Protein AF-A0A5E4MA72-F1 (afdb_monomer)

Secondary structure (DSSP, 8-state):
---------------------SSHHHHHHHHTTT---HHHHHHH-HHHHHHHHHHHTT-EEEETT-SSPB--GGGSPP--TT----EEEEEE-TT----TTSGGGGTT-TT--EEEEES-TT-BHHHHHHGGGGTTT--EEEEES-TB--HHHHHGGGGG-

Solvent-accessible surface area (backbone atoms only — not comparable to full-atom values): 9452 Å² total; per-residue (Å²): 143,80,88,82,90,80,74,87,88,79,84,88,89,80,90,85,88,83,88,86,80,81,75,55,60,63,55,48,61,55,52,67,70,70,53,85,42,63,65,53,33,69,73,61,32,33,34,50,47,28,50,52,53,38,25,76,26,48,17,30,34,22,44,63,95,51,93,61,74,48,64,49,65,90,73,56,80,76,85,52,96,89,69,81,75,44,44,23,32,39,41,28,36,62,80,15,62,59,46,60,84,58,51,68,41,52,50,80,42,82,48,33,29,36,40,36,38,39,38,16,62,52,40,28,32,70,34,45,52,56,49,55,76,40,33,92,43,40,78,42,81,44,80,40,73,32,78,52,49,49,72,72,19,58,60,48,47,66,67,42,112

Organism: NCBI:txid506608

InterPro domains:
  IPR032675 Leucine-rich repeat domain superfamily [G3DSA:3.80.10.10] (25-161)

Sequence (161 aa):
MTYSIGKCFYYELHNTWTSICIGFIIVIKLFVKLSLDDDRIKEVGPNMACAEWLMKNGAQIRWKGCEEFVNHYNCLPIKSRGQQFQIEEVYAGRESSISSIGFPFFTGCKNISEVAFVGCHTINDEALSKLKILKDNLTTLKINGCMNVTDKGILTLEHLQ

Mean predicted aligned error: 10.9 Å

pLDDT: mean 76.31, std 24.67, range [21.27, 98.19]

Nearest PDB structures (foldseek):
  3e4g-assembly1_A  TM=9.146E-01  e=5.020E-10  Bos taurus
  3e2j-assembly4_D  TM=9.339E-01  e=1.874E-09  Bos taurus
  8if6-assembly1_A  TM=8.276E-01  e=2.436E-01  Oryza sativa Japonica Group
  6o60-assembly1_C  TM=5.781E-01  e=1.550E-02  Homo sapiens

Radius of gyration: 17.23 Å; Cα contacts (8 Å, |Δi|>4): 240; chains: 1; bounding box: 55×50×33 Å

Foldseek 3Di:
DDDDPDDPDDDDDDDDDDDDDDPCPVVCVVVVVPPVPPVVCVVQNLQLLLCLLFLVQQKWFDWPPHPDIDGHNSSDDDDDPPDDTATQEIEAELSGQDALVSLCSCQRRQRHQYYAYYLHQRDALSSLLSCLSRLNRHNYYHYYNRPRYDVNSVVSCVSSD

Structure (mmCIF, N/CA/C/O backbone):
data_AF-A0A5E4MA72-F1
#
_entry.id   AF-A0A5E4MA72-F1
#
loop_
_atom_site.group_PDB
_atom_site.id
_atom_site.type_symbol
_atom_site.label_atom_id
_atom_site.label_alt_id
_atom_site.label_comp_id
_atom_site.label_asym_id
_atom_site.label_entity_id
_atom_site.label_seq_id
_atom_site.pdbx_PDB_ins_code
_atom_site.Cartn_x
_atom_site.Cartn_y
_atom_site.Cartn_z
_atom_site.occupancy
_atom_site.B_iso_or_equiv
_atom_site.auth_seq_id
_atom_site.auth_comp_id
_atom_site.auth_asym_id
_atom_site.auth_atom_id
_atom_site.pdbx_PDB_model_num
ATOM 1 N N . MET A 1 1 ? -38.300 1.869 4.140 1.00 26.36 1 MET A N 1
ATOM 2 C CA . MET A 1 1 ? -37.793 1.774 2.754 1.00 26.36 1 MET A CA 1
ATOM 3 C C . MET A 1 1 ? -37.546 3.202 2.301 1.00 26.36 1 MET A C 1
ATOM 5 O O . MET A 1 1 ? -38.509 3.945 2.288 1.00 26.36 1 MET A O 1
ATOM 9 N N . THR A 1 2 ? -36.354 3.736 2.077 1.00 23.31 2 THR A N 1
ATOM 10 C CA . THR A 1 2 ? -34.961 3.266 1.978 1.00 23.31 2 THR A CA 1
ATOM 11 C C . THR A 1 2 ? -34.109 4.479 2.387 1.00 23.31 2 THR A C 1
ATOM 13 O O . THR A 1 2 ? -34.394 5.587 1.938 1.00 23.31 2 THR A O 1
ATOM 16 N N . TYR A 1 3 ? -33.111 4.306 3.258 1.00 21.27 3 TYR A N 1
ATOM 17 C CA . TYR A 1 3 ? -32.176 5.377 3.627 1.00 21.27 3 TYR A CA 1
ATOM 18 C C . TYR A 1 3 ? -31.025 5.389 2.621 1.00 21.27 3 TYR A C 1
ATOM 20 O O . TYR A 1 3 ? -30.298 4.406 2.520 1.00 21.27 3 TYR A O 1
ATOM 28 N N . SER A 1 4 ? -30.860 6.487 1.881 1.00 24.50 4 SER A N 1
ATOM 29 C CA . SER A 1 4 ? -29.688 6.697 1.030 1.00 24.50 4 SER A CA 1
ATOM 30 C C . SER A 1 4 ? -28.604 7.384 1.860 1.00 24.50 4 SER A C 1
ATOM 32 O O . SER A 1 4 ? -28.648 8.593 2.083 1.00 24.50 4 SER A O 1
ATOM 34 N N . ILE A 1 5 ? -27.653 6.593 2.356 1.00 33.22 5 ILE A N 1
ATOM 35 C CA . ILE A 1 5 ? -26.417 7.064 2.987 1.00 33.22 5 ILE A CA 1
ATOM 36 C C . ILE A 1 5 ? -25.435 7.290 1.838 1.00 33.22 5 ILE A C 1
ATOM 38 O O . ILE A 1 5 ? -24.760 6.371 1.401 1.00 33.22 5 ILE A O 1
ATOM 42 N N . GLY A 1 6 ? -25.428 8.488 1.267 1.00 33.81 6 GLY A N 1
ATOM 43 C CA . GLY A 1 6 ? -24.610 8.771 0.093 1.00 33.81 6 GLY A CA 1
ATOM 44 C C . GLY A 1 6 ? -24.332 10.252 -0.006 1.00 33.81 6 GLY A C 1
ATOM 45 O O . GLY A 1 6 ? -25.169 10.991 -0.519 1.00 33.81 6 GLY A O 1
ATOM 46 N N . LYS A 1 7 ? -23.187 10.660 0.551 1.00 35.22 7 LYS A N 1
ATOM 47 C CA . LYS A 1 7 ? -22.360 11.818 0.171 1.00 35.22 7 LYS A CA 1
ATOM 48 C C . LYS A 1 7 ? -21.269 11.985 1.229 1.00 35.22 7 LYS A C 1
ATOM 50 O O . LYS A 1 7 ? -21.514 12.511 2.312 1.00 35.22 7 LYS A O 1
ATOM 55 N N . CYS A 1 8 ? -20.053 11.541 0.915 1.00 36.44 8 CYS A N 1
ATOM 56 C CA . CYS A 1 8 ? -18.862 12.097 1.550 1.00 36.44 8 CYS A CA 1
ATOM 57 C C . CYS A 1 8 ? -18.884 13.604 1.286 1.00 36.44 8 CYS A C 1
ATOM 59 O O . CYS A 1 8 ? -18.846 14.032 0.134 1.00 36.44 8 CYS A O 1
ATOM 61 N N . PHE A 1 9 ? -19.064 14.397 2.340 1.00 34.09 9 PHE A N 1
ATOM 62 C CA . PHE A 1 9 ? -19.163 15.847 2.240 1.00 34.09 9 PHE A CA 1
ATOM 63 C C . PHE A 1 9 ? -17.837 16.423 1.726 1.00 34.09 9 PHE A C 1
ATOM 65 O O . PHE A 1 9 ? -16.837 16.4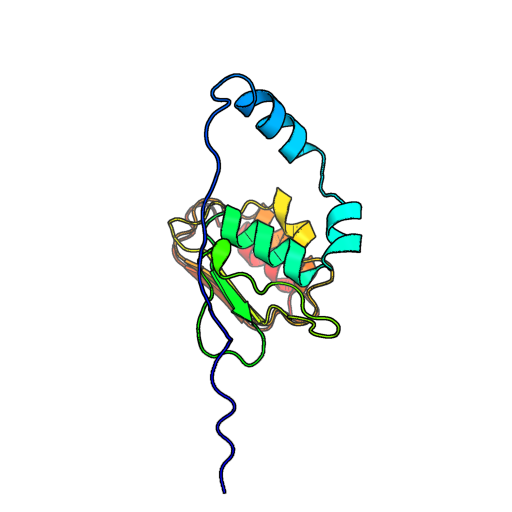23 2.438 1.00 34.09 9 PHE A O 1
ATOM 72 N N . TYR A 1 10 ? -17.854 16.926 0.494 1.00 30.27 10 TYR A N 1
ATOM 73 C CA . TYR A 1 10 ? -16.813 17.764 -0.096 1.00 30.27 10 TYR A CA 1
ATOM 74 C C . TYR A 1 10 ? -17.337 19.199 -0.149 1.00 30.27 10 TYR A C 1
ATOM 76 O O . TYR A 1 10 ? -18.303 19.431 -0.870 1.00 30.27 10 TYR A O 1
ATOM 84 N N . TYR A 1 11 ? -16.736 20.149 0.581 1.00 30.44 11 TYR A N 1
ATOM 85 C CA . TYR A 1 11 ? -17.052 21.576 0.419 1.00 30.44 11 TYR A CA 1
ATOM 86 C C . TYR A 1 11 ? -15.852 22.526 0.618 1.00 30.44 11 TYR A C 1
ATOM 88 O O . TYR A 1 11 ? -15.167 22.488 1.634 1.00 30.44 11 TYR A O 1
ATOM 96 N N . GLU A 1 12 ? -15.691 23.344 -0.430 1.00 26.00 12 GLU A N 1
ATOM 97 C CA . GLU A 1 12 ? -15.199 24.722 -0.641 1.00 26.00 12 GLU A CA 1
ATOM 98 C C . GLU A 1 12 ? -13.895 25.287 -0.033 1.00 26.00 12 GLU A C 1
ATOM 100 O O . GLU A 1 12 ? -13.675 25.382 1.171 1.00 26.00 12 GLU A O 1
ATOM 105 N N . LEU A 1 13 ? -13.070 25.773 -0.973 1.00 28.27 13 LEU A N 1
ATOM 106 C CA . LEU A 1 13 ? -11.834 26.547 -0.854 1.00 28.27 13 LEU A CA 1
ATOM 107 C C . LEU A 1 13 ? -12.094 28.013 -0.480 1.00 28.27 13 LEU A C 1
ATOM 109 O O . LEU A 1 13 ? -12.915 28.665 -1.118 1.00 28.27 13 LEU A O 1
ATOM 113 N N . HIS A 1 14 ? -11.251 28.582 0.389 1.00 26.73 14 HIS A N 1
ATOM 114 C CA . HIS A 1 14 ? -10.896 30.005 0.320 1.00 26.73 14 HIS A CA 1
ATOM 115 C C . HIS A 1 14 ? -9.398 30.242 0.610 1.00 26.73 14 HIS A C 1
ATOM 117 O O . HIS A 1 14 ? -8.836 29.724 1.572 1.00 26.73 14 HIS A O 1
ATOM 123 N N . ASN A 1 15 ? -8.783 31.020 -0.292 1.00 30.14 15 ASN A N 1
ATOM 124 C CA . ASN A 1 15 ? -7.368 31.409 -0.432 1.00 30.14 15 ASN A CA 1
ATOM 125 C C . ASN A 1 15 ? -6.738 32.028 0.834 1.00 30.14 15 ASN A C 1
ATOM 127 O O . ASN A 1 15 ? -7.404 32.746 1.572 1.00 30.14 15 ASN A O 1
ATOM 131 N N . THR A 1 16 ? -5.439 31.862 1.113 1.00 29.30 16 THR A N 1
ATOM 132 C CA . THR A 1 16 ? -4.269 32.666 0.646 1.00 29.30 16 THR A CA 1
ATOM 133 C C . THR A 1 16 ? -3.060 32.169 1.493 1.00 29.30 16 THR A C 1
ATOM 135 O O . THR A 1 16 ? -3.280 31.724 2.613 1.00 29.30 16 THR A O 1
ATOM 138 N N . TRP A 1 17 ? -1.796 32.052 1.060 1.00 32.56 17 TRP A N 1
ATOM 139 C CA . TRP A 1 17 ? -0.816 33.104 0.748 1.00 32.56 17 TRP A CA 1
ATOM 140 C C . TRP A 1 17 ? 0.454 32.516 0.094 1.00 32.56 17 TRP A C 1
ATOM 142 O O . TRP A 1 17 ? 0.819 31.358 0.282 1.00 32.56 17 TRP A O 1
ATOM 152 N N . THR A 1 18 ? 1.122 33.377 -0.666 1.00 34.19 18 THR A N 1
ATOM 153 C CA . THR A 1 18 ? 2.260 33.177 -1.569 1.00 34.19 18 THR A CA 1
ATOM 154 C C . THR A 1 18 ? 3.651 33.321 -0.921 1.00 34.19 18 THR A C 1
ATOM 156 O O . THR A 1 18 ? 3.841 34.153 -0.042 1.00 34.19 18 THR A O 1
ATOM 159 N N . SER A 1 19 ? 4.634 32.629 -1.518 1.00 36.50 19 SER A N 1
ATOM 160 C CA . SER A 1 19 ? 6.047 33.032 -1.709 1.00 36.50 19 SER A CA 1
ATOM 161 C C . SER A 1 19 ? 7.024 33.094 -0.522 1.00 36.50 19 SER A C 1
ATOM 163 O O . SER A 1 19 ? 7.263 34.163 0.024 1.00 36.50 19 SER A O 1
ATOM 165 N N . ILE A 1 20 ? 7.770 31.998 -0.306 1.00 35.72 20 ILE A N 1
ATOM 166 C CA . ILE A 1 20 ? 9.225 32.026 -0.020 1.00 35.72 20 ILE A CA 1
ATOM 167 C C . ILE A 1 20 ? 9.864 30.852 -0.781 1.00 35.72 20 ILE A C 1
ATOM 169 O O . ILE A 1 20 ? 9.884 29.711 -0.321 1.00 35.72 20 ILE A O 1
ATOM 173 N N . CYS A 1 21 ? 10.318 31.109 -2.005 1.00 42.91 21 CYS A N 1
ATOM 174 C CA . CYS A 1 21 ? 10.807 30.080 -2.915 1.00 42.91 21 CYS A CA 1
ATOM 175 C C . CYS A 1 21 ? 12.336 29.886 -2.818 1.00 42.91 21 CYS A C 1
ATOM 177 O O . CYS A 1 21 ? 13.102 30.816 -2.587 1.00 42.91 21 CYS A O 1
ATOM 179 N N . ILE A 1 22 ? 12.749 28.650 -3.115 1.00 39.22 22 ILE A N 1
ATOM 180 C CA . ILE A 1 22 ? 14.072 28.185 -3.579 1.00 39.22 22 ILE A CA 1
ATOM 181 C C . ILE A 1 22 ? 15.092 27.766 -2.494 1.00 39.22 22 ILE A C 1
ATOM 183 O O . ILE A 1 22 ? 15.729 26.731 -2.673 1.00 39.22 22 ILE A O 1
ATOM 187 N N . GLY A 1 23 ? 15.184 28.418 -1.329 1.00 30.98 23 GLY A N 1
ATOM 188 C CA . GLY A 1 23 ? 16.103 27.979 -0.248 1.00 30.98 23 GLY A CA 1
ATOM 189 C C . GLY A 1 23 ? 15.593 26.819 0.629 1.00 30.98 23 GLY A C 1
ATOM 190 O O . GLY A 1 23 ? 16.369 26.027 1.158 1.00 30.98 23 GLY A O 1
ATOM 191 N N . PHE A 1 24 ? 14.271 26.673 0.746 1.00 38.16 24 PHE A N 1
ATOM 192 C CA . PHE A 1 24 ? 13.621 25.688 1.623 1.00 38.16 24 PHE A CA 1
ATOM 193 C C . PHE A 1 24 ? 13.534 24.277 1.021 1.00 38.16 24 PHE A C 1
ATOM 195 O O . PHE A 1 24 ? 13.297 23.316 1.742 1.00 38.16 24 PHE A O 1
ATOM 202 N N . ILE A 1 25 ? 13.741 24.112 -0.288 1.00 41.59 25 ILE A N 1
ATOM 203 C CA . ILE A 1 25 ? 13.479 22.834 -0.976 1.00 41.59 25 ILE A CA 1
ATOM 204 C C . ILE A 1 25 ? 14.494 21.749 -0.573 1.00 41.59 25 ILE A C 1
ATOM 206 O O . ILE A 1 25 ? 14.123 20.583 -0.439 1.00 41.59 25 ILE A O 1
ATOM 210 N N . ILE A 1 26 ? 15.758 22.113 -0.326 1.00 37.25 26 ILE A N 1
ATOM 211 C CA . ILE A 1 26 ? 16.792 21.150 0.095 1.00 37.25 26 ILE A CA 1
ATOM 212 C C . ILE A 1 26 ? 16.616 20.774 1.573 1.00 37.25 26 ILE A C 1
ATOM 214 O O . ILE A 1 26 ? 16.733 19.600 1.921 1.00 37.25 26 ILE A O 1
ATOM 218 N N . VAL A 1 27 ? 16.245 21.735 2.427 1.00 38.75 27 VAL A N 1
ATOM 219 C CA . VAL A 1 27 ? 15.966 21.476 3.848 1.00 38.75 27 VAL A CA 1
ATOM 220 C C . VAL A 1 27 ? 14.689 20.657 4.005 1.00 38.75 27 VAL A C 1
ATOM 222 O O . VAL A 1 27 ? 14.710 19.689 4.749 1.00 38.75 27 VAL A O 1
ATOM 225 N N . ILE A 1 28 ? 13.626 20.925 3.237 1.00 39.84 28 ILE A N 1
ATOM 226 C CA . ILE A 1 28 ? 12.420 20.082 3.224 1.00 39.84 28 ILE A CA 1
ATOM 227 C C . ILE A 1 28 ? 12.763 18.666 2.751 1.00 39.84 28 ILE A C 1
ATOM 229 O O . ILE A 1 28 ? 12.313 17.715 3.372 1.00 39.84 28 ILE A O 1
ATOM 233 N N . LYS A 1 29 ? 13.607 18.474 1.727 1.00 38.72 29 LYS A N 1
ATOM 234 C CA . LYS A 1 29 ? 14.015 17.116 1.309 1.00 38.72 29 LYS A CA 1
ATOM 235 C C . LYS A 1 29 ? 14.813 16.354 2.377 1.00 38.72 29 LYS A C 1
ATOM 237 O O . LYS A 1 29 ? 14.722 15.129 2.412 1.00 38.72 29 LYS A O 1
ATOM 242 N N . LEU A 1 30 ? 15.568 17.042 3.240 1.00 31.95 30 LEU A N 1
ATOM 243 C CA . LEU A 1 30 ? 16.260 16.423 4.379 1.00 31.95 30 LEU A CA 1
ATOM 244 C C . LEU A 1 30 ? 15.340 16.231 5.600 1.00 31.95 30 LEU A C 1
ATOM 246 O O . LEU A 1 30 ? 15.445 15.215 6.279 1.00 31.95 30 LEU A O 1
ATOM 250 N N . PHE A 1 31 ? 14.406 17.154 5.844 1.00 38.06 31 PHE A N 1
ATOM 251 C CA . PHE A 1 31 ? 13.421 17.090 6.931 1.00 38.06 31 PHE A CA 1
ATOM 252 C C . PHE A 1 31 ? 12.357 16.010 6.665 1.00 38.06 31 PHE A C 1
ATOM 254 O O . PHE A 1 31 ? 11.998 15.257 7.561 1.00 38.06 31 PHE A O 1
ATOM 261 N N . VAL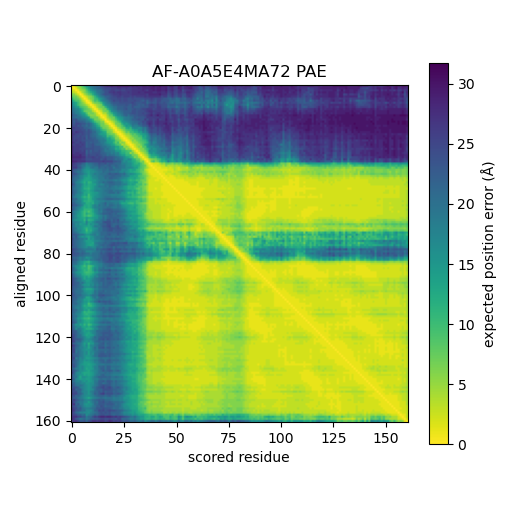 A 1 32 ? 11.960 15.826 5.400 1.00 40.62 32 VAL A N 1
ATOM 262 C CA . VAL A 1 32 ? 11.083 14.735 4.924 1.00 40.62 32 VAL A CA 1
ATOM 263 C C . VAL A 1 32 ? 11.737 13.351 5.079 1.00 40.62 32 VAL A C 1
ATOM 265 O O . VAL A 1 32 ? 11.044 12.340 5.050 1.00 40.62 32 VAL A O 1
ATOM 268 N N . LYS A 1 33 ? 13.062 13.275 5.275 1.00 43.59 33 LYS A N 1
ATOM 269 C CA . LYS A 1 33 ? 13.786 12.008 5.467 1.00 43.59 33 LYS A CA 1
ATOM 270 C C . LYS A 1 33 ? 13.834 11.538 6.930 1.00 43.59 33 LYS A C 1
ATOM 272 O O . LYS A 1 33 ? 14.197 10.390 7.160 1.00 43.59 33 LYS A O 1
ATOM 277 N N . LEU A 1 34 ? 13.490 12.390 7.900 1.00 38.69 34 LEU A N 1
ATOM 278 C CA . LEU A 1 34 ? 13.670 12.107 9.334 1.00 38.69 34 LEU A CA 1
ATOM 279 C C . LEU A 1 34 ? 12.370 11.977 10.128 1.00 38.69 34 LEU A C 1
ATOM 281 O O . LEU A 1 34 ? 12.392 11.365 11.190 1.00 38.69 34 LEU A O 1
ATOM 285 N N . SER A 1 35 ? 11.245 12.449 9.598 1.00 43.06 35 SER A N 1
ATOM 286 C CA . SER A 1 35 ? 9.941 12.239 10.210 1.00 43.06 35 SER A CA 1
ATOM 287 C C . SER A 1 35 ? 9.105 11.197 9.468 1.00 43.06 35 SER A C 1
ATOM 289 O O . SER A 1 35 ? 8.117 11.482 8.791 1.00 43.06 35 SER A O 1
ATOM 291 N N . LEU A 1 36 ? 9.401 9.933 9.756 1.00 53.12 36 LEU A N 1
ATOM 292 C CA . LEU A 1 36 ? 8.315 9.071 10.221 1.00 53.12 36 LEU A CA 1
ATOM 293 C C . LEU A 1 36 ? 7.821 9.696 11.543 1.00 53.12 36 LEU A C 1
ATOM 295 O O . LEU A 1 36 ? 8.212 9.241 12.609 1.00 53.12 36 LEU A O 1
ATOM 299 N N . ASP A 1 37 ? 7.118 10.837 11.493 1.00 61.19 37 ASP A N 1
ATOM 300 C CA . ASP A 1 37 ? 6.751 11.575 12.707 1.00 61.19 37 ASP A CA 1
ATOM 301 C C . ASP A 1 37 ? 5.676 10.762 13.417 1.00 61.19 37 ASP A C 1
ATOM 303 O O . ASP A 1 37 ? 4.479 10.884 13.134 1.00 61.19 37 ASP A O 1
ATOM 307 N N . ASP A 1 38 ? 6.110 9.943 14.372 1.00 67.00 38 ASP A N 1
ATOM 308 C CA . ASP A 1 38 ? 5.249 9.347 15.387 1.00 67.00 38 ASP A CA 1
ATOM 309 C C . ASP A 1 38 ? 4.311 10.406 15.974 1.00 67.00 38 ASP A C 1
ATOM 311 O O . ASP A 1 38 ? 3.167 10.110 16.293 1.00 67.00 38 ASP A O 1
ATOM 315 N N . ASP A 1 39 ? 4.757 11.659 16.064 1.00 73.62 39 ASP A N 1
ATOM 316 C CA . ASP A 1 39 ? 3.956 12.788 16.526 1.00 73.62 39 ASP A CA 1
ATOM 317 C C . ASP A 1 39 ? 2.817 13.146 15.565 1.00 73.62 39 ASP A C 1
ATOM 319 O O . ASP A 1 39 ? 1.686 13.356 16.010 1.00 73.62 39 ASP A O 1
ATOM 323 N N . ARG A 1 40 ? 3.048 13.095 14.247 1.00 73.75 40 ARG A N 1
ATOM 324 C CA . ARG A 1 40 ? 1.984 13.267 13.251 1.00 73.75 40 ARG A CA 1
ATOM 325 C C . ARG A 1 40 ? 1.013 12.094 13.302 1.00 73.75 40 ARG A C 1
ATOM 327 O O . ARG A 1 40 ? -0.195 12.309 13.275 1.00 73.75 40 ARG A O 1
ATOM 334 N N . ILE A 1 41 ? 1.507 10.863 13.438 1.00 79.75 41 ILE A N 1
ATOM 335 C CA . ILE A 1 41 ? 0.648 9.680 13.602 1.00 79.75 41 ILE A CA 1
ATOM 336 C C . ILE A 1 41 ? -0.161 9.765 14.908 1.00 79.75 41 ILE A C 1
ATOM 338 O O . ILE A 1 41 ? -1.341 9.420 14.900 1.00 79.75 41 ILE A O 1
ATOM 342 N N . LYS A 1 42 ? 0.407 10.269 16.010 1.00 81.12 42 LYS A N 1
ATOM 343 C CA . LYS A 1 42 ? -0.320 10.514 17.272 1.00 81.12 42 LYS A CA 1
ATOM 344 C C . LYS A 1 42 ? -1.411 11.573 17.103 1.00 81.12 42 LYS A C 1
ATOM 346 O O . LYS A 1 42 ? -2.497 11.423 17.657 1.00 81.12 42 LYS A O 1
ATOM 351 N N . GLU A 1 43 ? -1.146 12.619 16.327 1.00 78.94 43 GLU A N 1
ATOM 352 C CA . GLU A 1 43 ? -2.087 13.715 16.081 1.00 78.94 43 GLU A CA 1
ATOM 353 C C . GLU A 1 43 ? -3.229 13.299 15.133 1.00 78.94 43 GLU A C 1
ATOM 355 O O . GLU A 1 43 ? -4.422 13.476 15.42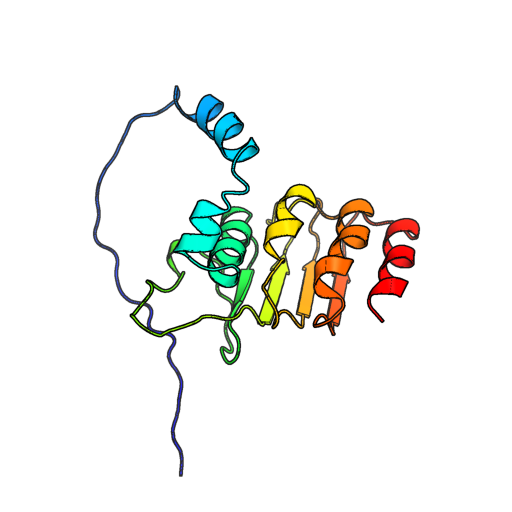9 1.00 78.94 43 GLU A O 1
ATOM 360 N N . VAL A 1 44 ? -2.895 12.722 13.970 1.00 80.94 44 VAL A N 1
ATOM 361 C CA . VAL A 1 44 ? -3.893 12.388 12.943 1.00 80.94 44 VAL A CA 1
ATOM 362 C C . VAL A 1 44 ? -4.400 10.957 12.963 1.00 80.94 44 VAL A C 1
ATOM 364 O O . VAL A 1 44 ? -5.493 10.689 12.459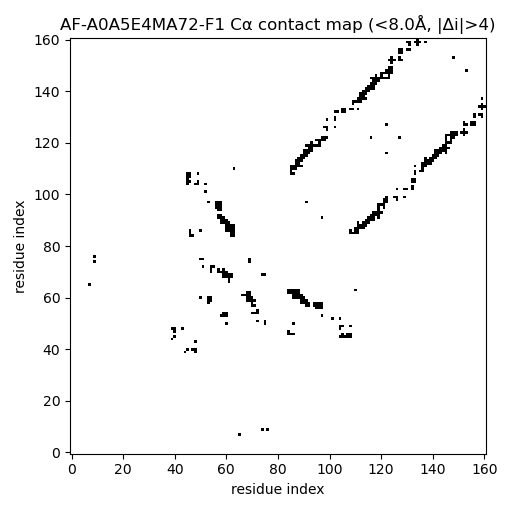 1.00 80.94 44 VAL A O 1
ATOM 367 N N . GLY A 1 45 ? -3.714 10.062 13.649 1.00 87.62 45 GLY A N 1
ATOM 368 C CA . GLY A 1 45 ? -3.980 8.636 13.586 1.00 87.62 45 GLY A CA 1
ATOM 369 C C . GLY A 1 45 ? -3.374 7.993 12.331 1.00 87.62 45 GLY A C 1
ATOM 370 O O . GLY A 1 45 ? -3.087 8.674 11.341 1.00 87.62 45 GLY A O 1
ATOM 371 N N . PRO A 1 46 ? -3.212 6.660 12.348 1.00 91.25 46 PRO A N 1
ATOM 372 C CA . PRO A 1 46 ? -2.473 5.924 11.322 1.00 91.25 46 PRO A CA 1
ATOM 373 C C . PRO A 1 46 ? -3.107 6.029 9.931 1.00 91.25 46 PRO A C 1
ATOM 375 O O . PRO A 1 46 ? -2.416 6.340 8.969 1.00 91.25 46 PRO A O 1
ATOM 378 N N . ASN A 1 47 ? -4.431 5.860 9.823 1.00 92.31 47 ASN A N 1
ATOM 379 C CA . ASN A 1 47 ? -5.133 5.911 8.535 1.00 92.31 47 ASN A CA 1
ATOM 380 C C . ASN A 1 47 ? -4.987 7.268 7.840 1.00 92.31 47 ASN A C 1
ATOM 382 O O . ASN A 1 47 ? -4.742 7.323 6.642 1.00 92.31 47 ASN A O 1
ATOM 386 N N . MET A 1 48 ? -5.099 8.371 8.582 1.00 88.81 48 MET A N 1
ATOM 387 C CA . MET A 1 48 ? -4.950 9.700 7.990 1.00 88.81 48 MET A CA 1
ATOM 388 C C . MET A 1 48 ? -3.503 9.968 7.581 1.00 88.81 48 MET A C 1
ATOM 390 O O . MET A 1 48 ? -3.276 10.419 6.466 1.00 88.81 48 MET A O 1
ATOM 394 N N . ALA A 1 49 ? -2.524 9.633 8.428 1.00 89.38 49 ALA A N 1
ATOM 395 C CA . ALA A 1 49 ? -1.112 9.770 8.071 1.00 89.38 49 ALA A CA 1
ATOM 396 C C . ALA A 1 49 ? -0.754 8.942 6.819 1.00 89.38 49 ALA A C 1
ATOM 398 O O . ALA A 1 49 ? -0.049 9.423 5.931 1.00 89.38 49 ALA A O 1
ATOM 399 N N . CYS A 1 50 ? -1.300 7.727 6.713 1.00 92.81 50 CYS A N 1
ATOM 400 C CA . CYS A 1 50 ? -1.153 6.873 5.540 1.00 92.81 50 CYS A CA 1
ATOM 401 C C . CYS A 1 50 ? -1.782 7.496 4.290 1.00 92.81 50 CYS A C 1
ATOM 403 O O . CYS A 1 50 ? -1.121 7.590 3.257 1.00 92.81 50 CYS A O 1
ATOM 405 N N . ALA A 1 51 ? -3.016 7.993 4.392 1.00 91.62 51 ALA A N 1
ATOM 406 C CA . ALA A 1 51 ? -3.710 8.654 3.291 1.00 91.62 51 ALA A CA 1
ATOM 407 C C . ALA A 1 51 ? -2.950 9.893 2.789 1.00 91.62 51 ALA A C 1
ATOM 409 O O . ALA A 1 51 ? -2.780 10.071 1.582 1.00 91.62 51 ALA A O 1
ATOM 410 N N . GLU A 1 52 ? -2.436 10.719 3.706 1.00 88.69 52 GLU A N 1
ATOM 411 C CA . GLU A 1 52 ? -1.611 11.881 3.369 1.00 88.69 52 GLU A CA 1
ATOM 412 C C . GLU A 1 52 ? -0.356 11.475 2.594 1.00 88.69 52 GLU A C 1
ATOM 414 O O . GLU A 1 52 ? -0.040 12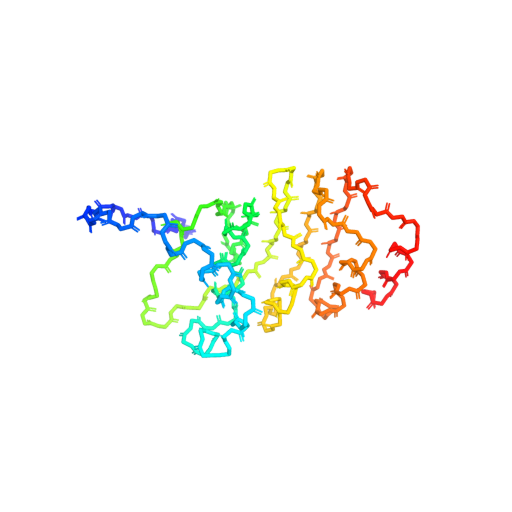.086 1.572 1.00 88.69 52 GLU A O 1
ATOM 419 N N . TRP A 1 53 ? 0.362 10.453 3.069 1.00 91.69 53 TRP A N 1
ATOM 420 C CA . TRP A 1 53 ? 1.551 9.939 2.393 1.00 91.69 53 TRP A CA 1
ATOM 421 C C . TRP A 1 53 ? 1.220 9.395 0.997 1.00 91.69 53 TRP A C 1
ATOM 423 O O . TRP A 1 53 ? 1.895 9.762 0.031 1.00 91.69 53 TRP A O 1
ATOM 433 N N . LEU A 1 54 ? 0.173 8.577 0.873 1.00 93.25 54 LEU A N 1
ATOM 434 C CA . LEU A 1 54 ? -0.257 7.987 -0.396 1.00 93.25 54 LEU A CA 1
ATOM 435 C C . LEU A 1 54 ? -0.599 9.071 -1.424 1.00 93.25 54 LEU A C 1
ATOM 437 O O . LEU A 1 54 ? -0.019 9.092 -2.511 1.00 93.25 54 LEU A O 1
ATOM 441 N N . MET A 1 55 ? -1.449 10.032 -1.060 1.00 88.75 55 MET A N 1
ATOM 442 C CA . MET A 1 55 ? -1.874 11.095 -1.977 1.00 88.75 55 MET A CA 1
ATOM 443 C C . MET A 1 55 ? -0.738 12.054 -2.346 1.00 88.75 55 MET A C 1
ATOM 445 O O . MET A 1 55 ? -0.644 12.476 -3.498 1.00 88.75 55 MET A O 1
ATOM 449 N N . LYS A 1 56 ? 0.176 12.363 -1.412 1.00 87.19 56 LYS A N 1
ATOM 450 C CA . LYS A 1 56 ? 1.395 13.145 -1.714 1.00 87.19 56 LYS A CA 1
ATOM 451 C C . LYS A 1 56 ? 2.292 12.456 -2.745 1.00 87.19 56 LYS A C 1
ATOM 453 O O . LYS A 1 56 ? 3.047 13.133 -3.435 1.00 87.19 56 LYS A O 1
ATOM 458 N N . ASN A 1 57 ? 2.203 11.131 -2.853 1.00 90.62 57 ASN A N 1
ATOM 459 C CA . ASN A 1 57 ? 2.948 10.322 -3.814 1.00 90.62 57 ASN A CA 1
ATOM 460 C C . ASN A 1 57 ? 2.083 9.872 -5.001 1.00 90.62 57 ASN A C 1
ATOM 462 O O . ASN A 1 57 ? 2.453 8.922 -5.689 1.00 90.62 57 ASN A O 1
ATOM 466 N N . GLY A 1 58 ? 0.952 10.540 -5.254 1.00 90.31 58 GLY A N 1
ATOM 467 C CA . GLY A 1 58 ? 0.112 10.295 -6.427 1.00 90.31 58 GLY A CA 1
ATOM 468 C C . GLY A 1 58 ? -0.631 8.960 -6.405 1.00 90.31 58 GLY A C 1
ATOM 469 O O . GLY A 1 58 ? -1.035 8.485 -7.461 1.00 90.31 58 GLY A O 1
ATOM 470 N N . ALA A 1 59 ? -0.769 8.322 -5.241 1.00 95.06 59 ALA A N 1
ATOM 471 C CA . ALA A 1 59 ? -1.646 7.172 -5.065 1.00 95.06 59 ALA A CA 1
ATOM 472 C C . ALA A 1 59 ? -3.063 7.629 -4.690 1.00 95.06 59 ALA A C 1
ATOM 474 O O . ALA A 1 59 ? -3.286 8.746 -4.215 1.00 95.06 59 ALA A O 1
ATOM 475 N N . GLN A 1 60 ? -4.020 6.739 -4.902 1.00 94.88 60 GLN A N 1
ATOM 476 C CA . GLN A 1 60 ? -5.428 6.933 -4.596 1.00 94.88 60 GLN A CA 1
ATOM 477 C C . GLN A 1 60 ? -5.835 5.959 -3.495 1.00 94.88 60 GLN A C 1
ATOM 479 O O . GLN A 1 60 ? -5.268 4.869 -3.376 1.00 94.88 60 GLN A O 1
ATOM 484 N N . ILE A 1 61 ? -6.830 6.341 -2.701 1.00 95.19 61 ILE A N 1
ATOM 485 C CA . ILE A 1 61 ? -7.395 5.459 -1.681 1.00 95.19 61 ILE A CA 1
ATOM 486 C C . ILE A 1 61 ? -8.908 5.413 -1.755 1.00 95.19 61 ILE A C 1
ATOM 488 O O . ILE A 1 61 ? -9.545 6.382 -2.163 1.00 95.19 61 ILE A O 1
ATOM 492 N N . ARG A 1 62 ? -9.482 4.319 -1.274 1.00 94.00 62 ARG A N 1
ATOM 493 C CA . ARG A 1 62 ? -10.904 4.231 -0.961 1.00 94.00 62 ARG A CA 1
ATOM 494 C C . ARG A 1 62 ? -11.076 4.099 0.540 1.00 94.00 62 ARG A C 1
ATOM 496 O O . ARG A 1 62 ? -10.430 3.269 1.182 1.00 94.00 62 ARG A O 1
ATOM 503 N N . TRP A 1 63 ? -11.925 4.949 1.105 1.00 91.94 63 TRP A N 1
ATOM 504 C CA . TRP A 1 63 ? -12.342 4.816 2.495 1.00 91.94 63 TRP A CA 1
ATOM 505 C C . TRP A 1 63 ? -13.360 3.691 2.625 1.00 91.94 63 TRP A C 1
ATOM 507 O O . TRP A 1 63 ? -14.201 3.511 1.748 1.00 91.94 63 TRP A O 1
ATOM 517 N N . LYS A 1 64 ? -13.330 2.997 3.759 1.00 91.44 64 LYS A N 1
ATOM 518 C CA . LYS A 1 64 ? -14.279 1.936 4.070 1.00 91.44 64 LYS A CA 1
ATOM 519 C C . LYS A 1 64 ? -15.721 2.416 3.945 1.00 91.44 64 LYS A C 1
ATOM 521 O O . LYS A 1 64 ? -16.106 3.401 4.582 1.00 91.44 64 LYS A O 1
ATOM 526 N N . GLY A 1 65 ? -16.512 1.694 3.155 1.00 87.06 65 GLY A N 1
ATOM 527 C CA . GLY A 1 65 ? -17.927 2.005 2.923 1.00 87.06 65 GLY A CA 1
ATOM 528 C C . GLY A 1 65 ? -18.178 3.194 1.988 1.00 87.06 65 GLY A C 1
ATOM 529 O O . GLY A 1 65 ? -19.312 3.660 1.899 1.00 87.06 65 GLY A O 1
ATOM 530 N N . CYS A 1 66 ? -17.146 3.695 1.309 1.00 84.25 66 CYS A N 1
ATOM 531 C CA . CYS A 1 66 ? -17.276 4.669 0.227 1.00 84.25 66 CYS A CA 1
ATOM 532 C C . CYS A 1 66 ? -17.104 3.952 -1.114 1.00 84.25 66 CYS A C 1
ATOM 534 O O . CYS A 1 66 ? -16.282 3.052 -1.217 1.00 84.25 66 CYS A O 1
ATOM 536 N N . GLU A 1 67 ? -17.850 4.354 -2.143 1.00 84.12 67 GLU A N 1
ATOM 537 C CA . GLU A 1 67 ? -17.752 3.741 -3.480 1.00 84.12 67 GLU A CA 1
ATOM 538 C C . GLU A 1 67 ? -16.592 4.333 -4.300 1.00 84.12 67 GLU A C 1
ATOM 540 O O . GLU A 1 67 ? -15.880 3.618 -5.011 1.00 8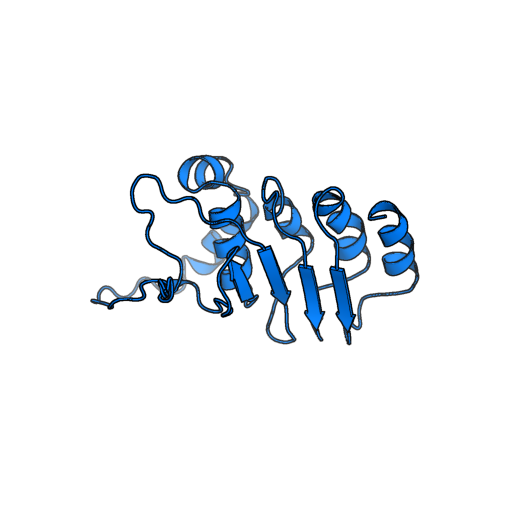4.12 67 GLU A O 1
ATOM 545 N N . GLU A 1 68 ? -16.367 5.638 -4.142 1.00 84.06 68 GLU A N 1
ATOM 546 C CA . GLU A 1 68 ? -15.434 6.427 -4.945 1.00 84.06 68 GLU A CA 1
ATOM 547 C C . GLU A 1 68 ? -14.020 6.476 -4.356 1.00 84.06 68 GLU A C 1
ATOM 549 O O . GLU A 1 68 ? -13.820 6.530 -3.136 1.00 84.06 68 GLU A O 1
ATOM 554 N N . PHE A 1 69 ? -13.028 6.537 -5.248 1.00 86.56 69 PHE A N 1
ATOM 555 C CA . PHE A 1 69 ? -11.642 6.804 -4.876 1.00 86.56 69 PHE A CA 1
ATOM 556 C C . PHE A 1 69 ? -11.421 8.285 -4.560 1.00 86.56 69 PHE A C 1
ATOM 558 O O . PHE A 1 69 ? -11.931 9.186 -5.225 1.00 86.56 69 PHE A O 1
ATOM 565 N N . VAL A 1 70 ? -10.565 8.532 -3.575 1.00 84.44 70 VAL A N 1
ATOM 566 C CA . VAL A 1 70 ? -10.013 9.844 -3.254 1.00 84.44 70 VAL A CA 1
ATOM 567 C C . VAL A 1 70 ? -8.595 9.907 -3.806 1.00 84.44 70 VAL A C 1
ATOM 569 O O . VAL A 1 70 ? -7.744 9.084 -3.465 1.00 84.44 70 VAL A O 1
ATOM 572 N N . ASN A 1 71 ? -8.342 10.881 -4.675 1.00 73.19 71 ASN A N 1
ATOM 573 C CA . ASN A 1 71 ? -7.106 10.980 -5.455 1.00 73.19 71 ASN A CA 1
ATOM 574 C C . ASN A 1 71 ? -6.347 12.300 -5.255 1.00 73.19 71 ASN A C 1
ATOM 576 O O . ASN A 1 71 ? -5.300 12.506 -5.867 1.00 73.19 71 ASN A O 1
ATOM 580 N N . HIS A 1 72 ? -6.854 13.196 -4.405 1.00 67.12 72 HIS A N 1
ATOM 581 C CA . HIS A 1 72 ? -6.250 14.500 -4.178 1.00 67.12 72 HIS A CA 1
ATOM 582 C C . HIS A 1 72 ? -6.156 14.832 -2.689 1.00 67.12 72 HIS A C 1
ATOM 584 O O . HIS A 1 72 ? -7.104 14.642 -1.937 1.00 67.12 72 HIS A O 1
ATOM 590 N N . TYR A 1 73 ? -5.019 15.383 -2.261 1.00 59.19 73 TYR A N 1
ATOM 591 C CA . TYR A 1 73 ? -4.761 15.696 -0.852 1.00 59.19 73 TYR A CA 1
ATOM 592 C C . TYR A 1 73 ? -5.800 16.656 -0.251 1.00 59.19 73 TYR A C 1
ATOM 594 O O . TYR A 1 73 ? -6.236 16.468 0.880 1.00 59.19 73 TYR A O 1
ATOM 602 N N . ASN A 1 74 ? -6.256 17.651 -1.021 1.00 69.44 74 ASN A N 1
ATOM 603 C CA . ASN A 1 74 ? -7.278 18.598 -0.556 1.00 69.44 74 ASN A CA 1
ATOM 604 C C . ASN A 1 74 ? -8.673 17.959 -0.414 1.00 69.44 74 ASN A C 1
ATOM 606 O O . ASN A 1 74 ? -9.581 18.582 0.125 1.00 69.44 74 ASN A O 1
ATOM 610 N N . CYS A 1 75 ? -8.842 16.722 -0.888 1.00 65.25 75 CYS A N 1
ATOM 611 C CA . CYS A 1 75 ? -10.047 15.915 -0.730 1.00 65.25 75 CYS A CA 1
ATOM 612 C C . CYS A 1 75 ? -10.001 15.053 0.547 1.00 65.25 75 CYS A C 1
ATOM 614 O O . CYS A 1 75 ? -10.910 14.260 0.793 1.00 65.25 75 CYS A O 1
ATOM 616 N N . LEU A 1 76 ? -8.959 15.190 1.375 1.00 65.69 76 LEU A N 1
ATOM 617 C CA . LEU A 1 76 ? -8.930 14.554 2.684 1.00 65.69 76 LEU A CA 1
ATOM 618 C C . LEU A 1 76 ? -9.933 15.226 3.630 1.00 65.69 76 LEU A C 1
ATOM 620 O O . LEU A 1 76 ? -10.000 16.455 3.696 1.00 65.69 76 LEU A O 1
ATOM 624 N N . PRO A 1 77 ? -10.702 14.437 4.393 1.00 67.19 77 PRO A N 1
ATOM 625 C CA . PRO A 1 77 ? -11.683 14.985 5.310 1.00 67.19 77 PRO A CA 1
ATOM 626 C C . PRO A 1 77 ? -10.997 15.770 6.431 1.00 67.19 77 PRO A C 1
ATOM 628 O O . PRO A 1 77 ? -10.057 15.292 7.073 1.00 67.19 77 PRO A O 1
ATOM 631 N N . ILE A 1 78 ? -11.519 16.962 6.719 1.00 64.06 78 ILE A N 1
ATOM 632 C CA . ILE A 1 78 ? -11.162 17.698 7.931 1.00 64.06 78 ILE A CA 1
ATOM 633 C C . ILE A 1 78 ? -11.733 16.913 9.111 1.00 64.06 78 ILE A C 1
ATOM 635 O O . ILE A 1 78 ? -12.923 16.587 9.144 1.00 64.06 78 ILE A O 1
ATOM 639 N N . LYS A 1 79 ? -10.882 16.586 10.087 1.00 59.09 79 LYS A N 1
ATOM 640 C CA . LYS A 1 79 ? -11.294 15.838 11.275 1.00 59.09 79 LYS A CA 1
ATOM 641 C C . LYS A 1 79 ? -12.430 16.559 12.002 1.00 59.09 79 LYS A C 1
ATOM 643 O O . LYS A 1 79 ? -12.207 17.553 12.688 1.00 59.09 79 LYS A O 1
ATOM 648 N N . SER A 1 80 ? -13.633 16.001 11.920 1.00 55.75 80 SER A N 1
ATOM 649 C CA . SER A 1 80 ? -14.730 16.330 12.829 1.00 55.75 80 SER A CA 1
ATOM 650 C C . SER A 1 80 ? -14.623 15.451 14.075 1.00 55.75 80 SER A C 1
ATOM 652 O O . SER A 1 80 ? -14.236 14.282 13.980 1.00 55.75 80 SER A O 1
ATOM 654 N N . ARG A 1 81 ? -14.923 16.001 15.262 1.00 53.66 81 ARG A N 1
ATOM 655 C CA . ARG A 1 81 ? -14.818 15.257 16.533 1.00 53.66 81 ARG A CA 1
ATOM 656 C C . ARG A 1 81 ? -15.602 13.942 16.436 1.00 53.66 81 ARG A C 1
ATOM 658 O O . ARG A 1 81 ? -16.814 13.960 16.274 1.00 53.66 81 ARG A O 1
ATOM 665 N N . GLY A 1 82 ? -14.893 12.818 16.559 1.00 57.44 82 GLY A N 1
ATOM 666 C CA . GLY A 1 82 ? -15.470 11.471 16.610 1.00 57.44 82 GLY A CA 1
ATOM 667 C C . GLY A 1 82 ? -15.440 10.675 15.301 1.00 57.44 82 GLY A C 1
ATOM 668 O O . GLY A 1 82 ? -15.674 9.471 15.349 1.00 57.44 82 GLY A O 1
ATOM 669 N N . GLN A 1 83 ? -15.107 11.279 14.155 1.00 65.19 83 GLN A N 1
ATOM 670 C CA . GLN A 1 83 ? -15.057 10.543 12.888 1.00 65.19 83 GLN A CA 1
ATOM 671 C C . GLN A 1 83 ? -13.678 9.905 12.671 1.00 65.19 83 GLN A C 1
ATOM 673 O O . GLN A 1 83 ? -12.656 10.592 12.647 1.00 65.19 83 GLN A O 1
ATOM 678 N N . GLN A 1 84 ? -13.651 8.580 12.522 1.00 74.19 84 GLN A N 1
ATOM 679 C CA . GLN A 1 84 ? -12.450 7.822 12.176 1.00 74.19 84 GLN A CA 1
ATOM 680 C C . GLN A 1 84 ? -12.600 7.267 10.765 1.00 74.19 84 GLN A C 1
ATOM 682 O O . GLN A 1 84 ? -13.460 6.429 10.508 1.00 74.19 84 GLN A O 1
ATOM 687 N N . PHE A 1 85 ? -11.753 7.738 9.856 1.00 85.25 85 PHE A N 1
ATOM 688 C CA . PHE A 1 85 ? -11.674 7.208 8.504 1.00 85.25 85 PHE A CA 1
ATOM 689 C C . PHE A 1 85 ? -10.743 5.994 8.486 1.00 85.25 85 PHE A C 1
ATOM 691 O O . PHE A 1 85 ? -9.684 6.003 9.118 1.00 85.25 85 PHE A O 1
ATOM 698 N N . GLN A 1 86 ? -11.162 4.940 7.792 1.00 92.75 86 GLN A N 1
ATOM 699 C CA . GLN A 1 86 ? -10.421 3.688 7.652 1.00 92.75 86 GLN A CA 1
ATOM 700 C C . GLN A 1 86 ? -10.146 3.466 6.173 1.00 92.75 86 GLN A C 1
ATOM 702 O O . GLN A 1 86 ? -11.090 3.474 5.385 1.00 92.75 86 GLN A O 1
ATOM 707 N N . ILE A 1 87 ? -8.881 3.312 5.789 1.00 95.50 87 ILE A N 1
ATOM 708 C CA . ILE A 1 87 ? -8.533 2.974 4.407 1.00 95.50 87 ILE A CA 1
ATOM 709 C C . ILE A 1 87 ? -8.942 1.521 4.173 1.00 95.50 87 ILE A C 1
ATOM 711 O O . ILE A 1 87 ? -8.585 0.652 4.968 1.00 95.50 87 ILE A O 1
ATOM 715 N N . GLU A 1 88 ? -9.691 1.285 3.103 1.00 96.69 88 GLU A N 1
ATOM 716 C CA . GLU A 1 88 ? -10.084 -0.047 2.642 1.00 96.69 88 GLU A CA 1
ATOM 717 C C . GLU A 1 88 ? -9.244 -0.474 1.440 1.00 96.69 88 GLU A C 1
ATOM 719 O O . GLU A 1 88 ? -8.752 -1.601 1.396 1.00 96.69 88 GLU A O 1
ATOM 724 N N . GLU A 1 89 ? -8.991 0.454 0.512 1.00 97.81 89 GLU A N 1
ATOM 725 C CA . GLU A 1 89 ? -8.251 0.143 -0.709 1.00 97.81 89 GLU A CA 1
ATOM 726 C C . GLU A 1 89 ? -7.201 1.182 -1.044 1.00 97.81 89 GLU A C 1
ATOM 728 O O . GLU A 1 89 ? -7.389 2.382 -0.824 1.00 97.81 89 GLU A O 1
ATOM 733 N N . VAL A 1 90 ? -6.105 0.703 -1.625 1.00 98.06 90 VAL A N 1
ATOM 734 C CA . VAL A 1 90 ? -5.007 1.526 -2.124 1.00 98.06 90 VAL A CA 1
ATOM 735 C C . VAL A 1 90 ? -4.777 1.208 -3.592 1.00 98.06 90 VAL A C 1
ATOM 737 O O . VAL A 1 90 ? -4.553 0.056 -3.960 1.00 98.06 90 VAL A O 1
ATOM 740 N N . TYR A 1 91 ? -4.767 2.241 -4.426 1.00 97.94 91 TYR A N 1
ATOM 741 C CA . TYR A 1 91 ? -4.414 2.143 -5.836 1.00 97.94 91 TYR A CA 1
ATOM 742 C C . TYR A 1 91 ? -3.195 3.020 -6.127 1.00 97.94 91 TYR A C 1
ATOM 744 O O . TYR A 1 91 ? -3.206 4.220 -5.851 1.00 97.94 91 TYR A O 1
ATOM 752 N N . ALA A 1 92 ? -2.146 2.433 -6.699 1.00 96.88 92 ALA A N 1
ATOM 753 C CA . ALA A 1 92 ? -0.977 3.156 -7.183 1.00 96.88 92 ALA A CA 1
ATOM 754 C C . ALA A 1 92 ? -0.756 2.869 -8.673 1.00 96.88 92 ALA A C 1
ATOM 756 O O . ALA A 1 92 ? -0.438 1.742 -9.070 1.00 96.88 92 ALA A O 1
ATOM 757 N N . GLY A 1 93 ? -0.949 3.907 -9.483 1.00 95.75 93 GLY A N 1
ATOM 758 C CA . GLY A 1 93 ? -0.828 3.892 -10.934 1.00 95.75 93 GLY A CA 1
ATOM 759 C C . GLY A 1 93 ? 0.586 4.201 -1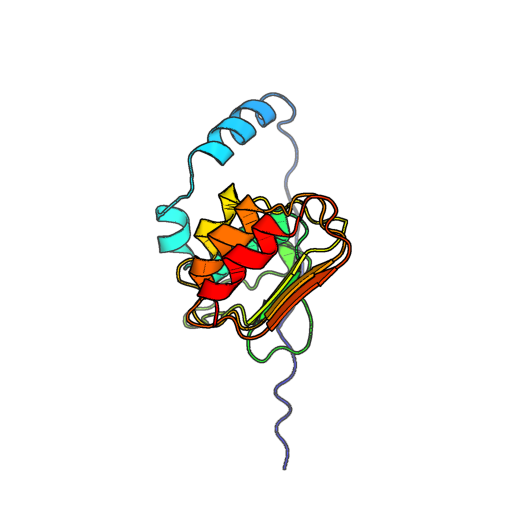1.433 1.00 95.75 93 GLY A C 1
ATOM 760 O O . GLY A 1 93 ? 1.562 4.227 -10.677 1.00 95.75 93 GLY A O 1
ATOM 761 N N . ARG A 1 94 ? 0.691 4.495 -12.734 1.00 93.88 94 ARG A N 1
ATOM 762 C CA . ARG A 1 94 ? 1.950 4.867 -13.409 1.00 93.88 94 ARG A CA 1
ATOM 763 C C . ARG A 1 94 ? 2.506 6.199 -12.904 1.00 93.88 94 ARG A C 1
ATOM 765 O O . ARG A 1 94 ? 3.715 6.400 -12.874 1.00 93.88 94 ARG A O 1
ATOM 772 N N . GLU A 1 95 ? 1.613 7.100 -12.530 1.00 90.31 95 GLU A N 1
ATOM 773 C CA . GLU A 1 95 ? 1.890 8.416 -11.966 1.00 90.31 95 GLU A CA 1
ATOM 774 C C . GLU A 1 95 ? 2.288 8.369 -10.484 1.00 90.31 95 GLU A C 1
ATOM 776 O O . GLU A 1 95 ? 2.817 9.348 -9.956 1.00 90.31 95 GLU A O 1
ATOM 781 N N . SER A 1 96 ? 2.061 7.240 -9.805 1.00 93.56 96 SER A N 1
ATOM 782 C CA . SER A 1 96 ? 2.376 7.102 -8.389 1.00 93.56 96 SER A CA 1
ATOM 783 C C . SER A 1 96 ? 3.868 6.851 -8.165 1.00 93.56 96 SER A C 1
ATOM 785 O O . SER A 1 96 ? 4.505 6.068 -8.867 1.00 93.56 96 SER A O 1
ATOM 787 N N . SER A 1 97 ? 4.416 7.485 -7.130 1.00 92.19 97 SER A N 1
ATOM 788 C CA . SER A 1 97 ? 5.823 7.381 -6.718 1.00 92.19 97 SER A CA 1
ATOM 789 C C . SER A 1 97 ? 5.970 6.828 -5.295 1.00 92.19 97 SER A C 1
ATOM 791 O O . SER A 1 97 ? 6.822 7.268 -4.524 1.00 92.19 97 SER A O 1
ATOM 793 N N . ILE A 1 98 ? 5.121 5.868 -4.914 1.00 91.00 98 ILE A N 1
ATOM 794 C CA . ILE A 1 98 ? 5.181 5.242 -3.587 1.00 91.00 98 ILE A CA 1
ATOM 795 C C . ILE A 1 98 ? 6.405 4.323 -3.486 1.00 91.00 98 ILE A C 1
ATOM 797 O O . ILE A 1 98 ? 6.606 3.430 -4.306 1.00 91.00 98 ILE A O 1
ATOM 801 N N . SER A 1 99 ? 7.250 4.542 -2.479 1.00 87.38 99 SER A N 1
ATOM 802 C CA . SER A 1 99 ? 8.445 3.723 -2.241 1.00 87.38 99 SER A CA 1
ATOM 803 C C . SER A 1 99 ? 8.277 2.832 -1.015 1.00 87.38 99 SER A C 1
ATOM 805 O O . SER A 1 99 ? 7.564 3.178 -0.070 1.00 87.38 99 SER A O 1
ATOM 807 N N . SER A 1 100 ? 9.003 1.710 -0.998 1.00 89.62 100 SER A N 1
ATOM 808 C CA . SER A 1 100 ? 9.025 0.752 0.118 1.00 89.62 100 SER A CA 1
ATOM 809 C C . SER A 1 100 ? 9.452 1.385 1.456 1.00 89.62 100 SER A C 1
ATOM 811 O O . SER A 1 100 ? 9.179 0.836 2.521 1.00 89.62 100 SER A O 1
ATOM 813 N N . ILE A 1 101 ? 10.111 2.551 1.417 1.00 88.75 101 ILE A N 1
ATOM 814 C CA . ILE A 1 101 ? 10.515 3.342 2.589 1.00 88.75 101 ILE A CA 1
ATOM 815 C C . ILE A 1 101 ? 9.290 3.892 3.331 1.00 88.75 101 ILE A C 1
ATOM 817 O O . ILE A 1 101 ? 9.319 3.988 4.553 1.00 88.75 101 ILE A O 1
ATOM 821 N N . GLY A 1 102 ? 8.211 4.221 2.614 1.00 89.75 102 GLY A N 1
ATOM 822 C CA . GLY A 1 102 ? 6.970 4.739 3.197 1.00 89.75 102 GLY A CA 1
ATOM 823 C C . GLY A 1 102 ? 5.986 3.659 3.656 1.00 89.75 102 GLY A C 1
ATOM 824 O O . GLY A 1 102 ? 4.997 3.968 4.305 1.00 89.75 102 GLY A O 1
ATOM 825 N N . PHE A 1 103 ? 6.255 2.378 3.397 1.00 94.00 103 PHE A N 1
ATOM 826 C CA . PHE A 1 103 ? 5.349 1.291 3.786 1.00 94.00 103 PHE A CA 1
ATOM 827 C C . PHE A 1 103 ? 5.094 1.172 5.302 1.00 94.00 103 PHE A C 1
ATOM 829 O O . PHE A 1 103 ? 4.018 0.695 5.660 1.00 94.00 103 PHE A O 1
ATOM 836 N N . PRO A 1 104 ? 5.966 1.645 6.220 1.00 93.19 104 PRO A N 1
ATOM 837 C CA . PRO A 1 104 ? 5.613 1.750 7.633 1.00 93.19 104 PRO A CA 1
ATOM 838 C C . PRO A 1 104 ? 4.336 2.557 7.912 1.00 93.19 104 PRO A C 1
ATOM 840 O O . PRO A 1 104 ? 3.686 2.270 8.914 1.00 93.19 104 PRO A O 1
ATOM 843 N N . PHE A 1 105 ? 3.911 3.479 7.034 1.00 92.44 105 PHE A N 1
ATOM 844 C CA . PHE A 1 105 ? 2.622 4.176 7.167 1.00 92.44 105 PHE A CA 1
ATOM 845 C C . PHE A 1 105 ? 1.409 3.238 7.090 1.00 92.44 105 PHE A C 1
ATOM 847 O O . PHE A 1 105 ? 0.340 3.584 7.585 1.00 92.44 105 PHE A O 1
ATOM 854 N N . PHE A 1 106 ? 1.553 2.040 6.519 1.00 95.38 106 PHE A N 1
ATOM 855 C CA . PHE A 1 106 ? 0.508 1.017 6.573 1.00 95.38 106 PHE A CA 1
ATOM 856 C C . PHE A 1 106 ? 0.292 0.463 7.990 1.00 95.38 106 PHE A C 1
ATOM 858 O O . PHE A 1 106 ? -0.762 -0.105 8.279 1.00 95.38 106 PHE A O 1
ATOM 865 N N . THR A 1 107 ? 1.248 0.653 8.903 1.00 93.50 107 THR A N 1
ATOM 866 C CA . THR A 1 107 ? 1.130 0.199 10.292 1.00 93.50 107 THR A CA 1
ATOM 867 C C . THR A 1 107 ? -0.062 0.868 10.971 1.00 93.50 107 THR A C 1
ATOM 869 O O . THR A 1 107 ? -0.199 2.088 10.984 1.00 93.50 107 THR A O 1
ATOM 872 N N . GLY A 1 108 ? -0.945 0.058 11.557 1.00 92.06 108 GLY A N 1
ATOM 873 C CA . GLY A 1 108 ? -2.166 0.541 12.206 1.00 92.06 108 GLY A CA 1
ATOM 874 C C . GLY A 1 108 ? -3.352 0.766 11.259 1.00 92.06 108 GLY A C 1
ATOM 875 O O . GLY A 1 108 ? -4.455 1.025 11.745 1.00 92.06 108 GLY A O 1
ATOM 876 N N . CYS A 1 109 ? -3.180 0.599 9.944 1.00 95.06 109 CYS A N 1
ATOM 877 C CA . CYS A 1 109 ? -4.275 0.596 8.970 1.00 95.06 109 CYS A CA 1
ATOM 878 C C . CYS A 1 109 ? -4.911 -0.804 8.885 1.00 95.06 109 CYS A C 1
ATOM 880 O O . CYS A 1 109 ? -4.650 -1.580 7.972 1.00 95.06 109 CYS A O 1
ATOM 882 N N . LYS A 1 110 ? -5.751 -1.141 9.869 1.00 95.00 110 LYS A N 1
ATOM 883 C CA . LYS A 1 110 ? -6.318 -2.492 10.068 1.00 95.00 110 LYS A CA 1
ATOM 884 C C . LYS A 1 110 ? -7.470 -2.873 9.125 1.00 95.00 110 LYS A C 1
ATOM 886 O O . LYS A 1 110 ? -8.184 -3.829 9.392 1.00 95.00 110 LYS A O 1
ATOM 891 N N . ASN A 1 111 ? -7.731 -2.092 8.083 1.00 96.56 111 ASN A N 1
ATOM 892 C CA . ASN A 1 111 ? -8.859 -2.333 7.180 1.00 96.56 111 ASN A CA 1
ATOM 893 C C . ASN A 1 111 ? -8.467 -2.344 5.707 1.00 96.56 111 ASN A C 1
ATOM 895 O O . ASN A 1 111 ? -9.351 -2.523 4.882 1.00 96.56 111 ASN A O 1
ATOM 899 N N . ILE A 1 112 ? -7.174 -2.212 5.390 1.00 97.75 112 ILE A N 1
ATOM 900 C CA . ILE A 1 112 ? -6.699 -2.294 4.011 1.00 97.75 112 ILE A CA 1
ATOM 901 C C . ILE A 1 112 ? -6.816 -3.747 3.557 1.00 97.75 112 ILE A C 1
ATOM 903 O O . ILE A 1 112 ? -6.016 -4.592 3.966 1.00 97.75 112 ILE A O 1
ATOM 907 N N . SER A 1 113 ? -7.825 -4.019 2.739 1.00 97.25 113 SER A N 1
ATOM 908 C CA . SER A 1 113 ? -8.146 -5.341 2.207 1.00 97.25 113 SER A CA 1
ATOM 909 C C . SER A 1 113 ? -7.721 -5.497 0.752 1.00 97.25 113 SER A C 1
ATOM 911 O O . SER A 1 113 ? -7.442 -6.627 0.340 1.00 97.25 113 SER A O 1
ATOM 913 N N . GLU A 1 114 ? -7.609 -4.396 0.001 1.00 98.06 114 GLU A N 1
ATOM 914 C CA . GLU A 1 114 ? -7.137 -4.404 -1.384 1.00 98.06 114 GLU A CA 1
ATOM 915 C C . GLU A 1 114 ? -5.981 -3.427 -1.627 1.00 98.06 114 GLU A C 1
ATOM 917 O O . GLU A 1 114 ? -6.026 -2.251 -1.259 1.00 98.06 114 GLU A O 1
ATOM 922 N N . VAL A 1 115 ? -4.949 -3.908 -2.318 1.00 98.19 115 VAL A N 1
ATOM 923 C CA . VAL A 1 115 ? -3.852 -3.080 -2.827 1.00 98.19 115 VAL A CA 1
ATOM 924 C C . VAL A 1 115 ? -3.641 -3.394 -4.303 1.00 98.19 115 VAL A C 1
ATOM 926 O O . VAL A 1 115 ? -3.485 -4.552 -4.692 1.00 98.19 115 VAL A O 1
ATOM 929 N N . ALA A 1 116 ? -3.617 -2.357 -5.134 1.00 98.19 116 ALA A N 1
ATOM 930 C CA . ALA A 1 116 ? -3.388 -2.468 -6.565 1.00 98.19 116 ALA A CA 1
ATOM 931 C C . ALA A 1 116 ? -2.204 -1.602 -7.003 1.00 98.19 116 ALA A C 1
ATOM 933 O O . ALA A 1 116 ? -2.218 -0.383 -6.851 1.00 98.19 116 ALA A O 1
ATOM 934 N N . PHE A 1 117 ? -1.199 -2.238 -7.595 1.00 97.75 117 PHE A N 1
ATOM 935 C CA . PHE A 1 117 ? -0.060 -1.599 -8.240 1.00 97.75 117 PHE A CA 1
ATOM 936 C C . PHE A 1 117 ? -0.156 -1.821 -9.749 1.00 97.75 117 PHE A C 1
ATOM 938 O O . PHE A 1 117 ? -0.029 -2.950 -10.229 1.00 97.75 117 PHE A O 1
ATOM 945 N N . VAL A 1 118 ? -0.406 -0.749 -10.502 1.00 97.25 118 VAL A N 1
ATOM 946 C CA . VAL A 1 118 ? -0.657 -0.811 -11.948 1.00 97.25 118 VAL A CA 1
ATOM 947 C C . VAL A 1 118 ? 0.288 0.133 -12.680 1.00 97.25 118 VAL A C 1
ATOM 949 O O . VAL A 1 118 ? 0.118 1.347 -12.680 1.00 97.25 118 VAL A O 1
ATOM 952 N N . GLY A 1 119 ? 1.322 -0.422 -13.308 1.00 95.75 119 GLY A N 1
ATOM 953 C CA . GLY A 1 119 ? 2.352 0.346 -14.005 1.00 95.75 119 GLY A CA 1
ATOM 954 C C . GLY A 1 119 ? 3.246 1.169 -13.074 1.00 95.75 119 GLY A C 1
ATOM 955 O O . GLY A 1 119 ? 3.981 2.025 -13.555 1.00 95.75 119 GLY A O 1
ATOM 956 N N . CYS A 1 120 ? 3.185 0.937 -11.759 1.00 95.12 120 CYS A N 1
ATOM 957 C CA . CYS A 1 120 ? 3.944 1.699 -10.776 1.00 95.12 120 CYS A CA 1
ATOM 958 C C . CYS A 1 120 ? 5.412 1.241 -10.774 1.00 95.12 120 CYS A C 1
ATOM 960 O O . CYS A 1 120 ? 5.743 0.158 -10.284 1.00 95.12 120 CYS A O 1
ATOM 962 N N . HIS A 1 121 ? 6.299 2.054 -11.352 1.00 92.31 121 HIS A N 1
ATOM 963 C CA . HIS A 1 121 ? 7.715 1.710 -11.539 1.00 92.31 121 HIS A CA 1
ATOM 964 C C . HIS A 1 121 ? 8.545 1.768 -10.251 1.00 92.31 121 HIS A C 1
ATOM 966 O O . HIS A 1 121 ? 9.649 1.230 -10.213 1.00 92.31 121 HIS A O 1
ATOM 972 N N . THR A 1 122 ? 8.040 2.390 -9.187 1.00 93.12 122 THR A N 1
ATOM 973 C CA . THR A 1 122 ? 8.731 2.442 -7.890 1.00 93.12 122 THR A CA 1
ATOM 974 C C . THR A 1 122 ? 8.550 1.170 -7.059 1.00 93.12 122 THR A C 1
ATOM 976 O O . THR A 1 122 ? 9.280 0.976 -6.087 1.00 93.12 122 THR A O 1
ATOM 979 N N . ILE A 1 123 ? 7.614 0.292 -7.438 1.00 96.31 123 ILE A N 1
ATOM 980 C CA . ILE A 1 123 ? 7.393 -1.002 -6.787 1.00 96.31 123 ILE A CA 1
ATOM 981 C C . ILE A 1 123 ? 8.390 -2.030 -7.320 1.00 96.31 123 ILE A C 1
ATOM 983 O O . ILE A 1 123 ? 8.505 -2.238 -8.527 1.00 96.31 123 ILE A O 1
ATOM 987 N N . ASN A 1 124 ? 9.095 -2.677 -6.396 1.00 95.62 124 ASN A N 1
ATOM 988 C CA . ASN A 1 124 ? 10.108 -3.697 -6.644 1.00 95.62 124 ASN A CA 1
ATOM 989 C C . ASN A 1 124 ? 9.973 -4.857 -5.638 1.00 95.62 124 ASN A C 1
ATOM 991 O O . ASN A 1 124 ? 9.109 -4.832 -4.759 1.00 95.62 124 ASN A O 1
ATOM 995 N N . ASP A 1 125 ? 10.856 -5.850 -5.731 1.00 96.62 125 ASP A N 1
ATOM 996 C CA . ASP A 1 125 ? 10.860 -7.019 -4.837 1.00 96.62 125 ASP A CA 1
ATOM 997 C C . ASP A 1 125 ? 10.944 -6.649 -3.345 1.00 96.62 125 ASP A C 1
ATOM 999 O O . ASP A 1 125 ? 10.286 -7.260 -2.504 1.00 96.62 125 ASP A O 1
ATOM 1003 N N . GLU A 1 126 ? 11.709 -5.606 -3.003 1.00 95.19 126 GLU A N 1
ATOM 1004 C CA . GLU A 1 126 ? 11.804 -5.113 -1.626 1.00 95.19 126 GLU A CA 1
ATOM 1005 C C . GLU A 1 126 ? 10.452 -4.576 -1.138 1.00 95.19 126 GLU A C 1
ATOM 1007 O O . GLU A 1 126 ? 10.038 -4.876 -0.016 1.00 95.19 126 GLU A O 1
ATOM 1012 N N . ALA A 1 127 ? 9.743 -3.810 -1.972 1.00 95.38 127 ALA A N 1
ATOM 1013 C CA . ALA A 1 127 ? 8.406 -3.319 -1.657 1.00 95.38 127 ALA A CA 1
ATOM 1014 C C . ALA A 1 127 ? 7.443 -4.480 -1.377 1.00 95.38 127 ALA A C 1
ATOM 1016 O O . ALA A 1 127 ? 6.767 -4.465 -0.348 1.00 95.38 127 ALA A O 1
ATOM 1017 N N . LEU A 1 128 ? 7.444 -5.515 -2.223 1.00 95.94 128 LEU A N 1
ATOM 1018 C CA . LEU A 1 128 ? 6.604 -6.701 -2.027 1.00 95.94 128 LEU A CA 1
ATOM 1019 C C . LEU A 1 128 ? 6.902 -7.413 -0.704 1.00 95.94 128 LEU A C 1
ATOM 1021 O O . LEU A 1 128 ? 5.980 -7.676 0.066 1.00 95.94 128 LEU A O 1
ATOM 1025 N N . SER A 1 129 ? 8.179 -7.594 -0.361 1.00 95.25 129 SER A N 1
ATOM 1026 C CA . SER A 1 129 ? 8.576 -8.229 0.906 1.00 95.25 129 SER A CA 1
ATOM 1027 C C . SER A 1 129 ? 8.097 -7.470 2.158 1.00 95.25 129 SER A C 1
ATOM 1029 O O . SER A 1 129 ? 7.894 -8.056 3.228 1.00 95.25 129 SER A O 1
ATOM 1031 N N . LYS A 1 130 ? 7.897 -6.149 2.039 1.00 95.50 130 LYS A N 1
ATOM 1032 C CA . LYS A 1 130 ? 7.406 -5.285 3.122 1.00 95.50 130 LYS A CA 1
ATOM 1033 C C . LYS A 1 130 ? 5.881 -5.247 3.214 1.00 95.50 130 LYS A C 1
ATOM 1035 O O . LYS A 1 130 ? 5.372 -4.791 4.238 1.00 95.50 130 LYS A O 1
ATOM 1040 N N . LEU A 1 131 ? 5.144 -5.769 2.229 1.00 95.06 131 LEU A N 1
ATOM 1041 C CA . LEU A 1 131 ? 3.680 -5.858 2.307 1.00 95.06 131 LEU A CA 1
ATOM 1042 C C . LEU A 1 131 ? 3.190 -6.765 3.437 1.00 95.06 131 LEU A C 1
ATOM 1044 O O . LEU A 1 131 ? 2.040 -6.639 3.842 1.00 95.06 131 LEU A O 1
ATOM 1048 N N . LYS A 1 132 ? 4.059 -7.597 4.027 1.00 94.56 132 LYS A N 1
ATOM 1049 C CA . LYS A 1 132 ? 3.756 -8.384 5.235 1.00 94.56 132 LYS A CA 1
ATOM 1050 C C . LYS A 1 132 ? 3.216 -7.560 6.412 1.00 94.56 132 LYS A C 1
ATOM 1052 O O . LYS A 1 132 ? 2.610 -8.125 7.314 1.00 94.56 132 LYS A O 1
ATOM 1057 N N . ILE A 1 133 ? 3.420 -6.238 6.417 1.00 94.12 133 ILE A N 1
ATOM 1058 C CA . ILE A 1 133 ? 2.797 -5.311 7.381 1.00 94.12 133 ILE A CA 1
ATOM 1059 C C . ILE A 1 133 ? 1.260 -5.407 7.330 1.00 94.12 133 ILE A C 1
ATOM 1061 O O . ILE A 1 133 ? 0.598 -5.209 8.345 1.00 94.12 133 ILE A O 1
ATOM 1065 N N . LEU A 1 134 ? 0.699 -5.741 6.166 1.00 95.50 134 LEU A N 1
ATOM 1066 C CA . LEU A 1 134 ? -0.735 -5.871 5.921 1.00 95.50 134 LEU A CA 1
ATOM 1067 C C . LEU A 1 134 ? -1.239 -7.323 5.959 1.00 95.50 134 LEU A C 1
ATOM 1069 O O . LEU A 1 134 ? -2.410 -7.544 5.665 1.00 95.50 134 LEU A O 1
ATOM 1073 N N . LYS A 1 135 ? -0.401 -8.300 6.335 1.00 94.56 135 LYS A N 1
ATOM 1074 C CA . LYS A 1 135 ? -0.721 -9.741 6.261 1.00 94.56 135 LYS A CA 1
ATOM 1075 C C . LYS A 1 135 ? -2.058 -10.129 6.907 1.00 94.56 135 LYS A C 1
ATOM 1077 O O . LYS A 1 135 ? -2.729 -11.021 6.424 1.00 94.56 135 LYS A O 1
ATOM 1082 N N . ASP A 1 136 ? -2.450 -9.449 7.986 1.00 94.31 136 ASP A N 1
ATOM 1083 C CA . ASP A 1 136 ? -3.633 -9.829 8.763 1.00 94.31 136 ASP A CA 1
ATOM 1084 C C . ASP A 1 136 ? -4.947 -9.331 8.127 1.00 94.31 136 ASP A C 1
ATOM 1086 O O . ASP A 1 136 ? -6.022 -9.711 8.583 1.00 94.31 136 ASP A O 1
ATOM 1090 N N . ASN A 1 137 ? -4.884 -8.447 7.120 1.00 94.81 137 ASN A N 1
ATOM 1091 C CA . ASN A 1 137 ? -6.068 -7.788 6.545 1.00 94.81 137 ASN A CA 1
ATOM 1092 C C . ASN A 1 137 ? -6.104 -7.806 5.010 1.00 94.81 137 ASN A C 1
ATOM 1094 O O . ASN A 1 137 ? -7.192 -7.750 4.437 1.00 94.81 137 ASN A O 1
ATOM 1098 N N . LEU A 1 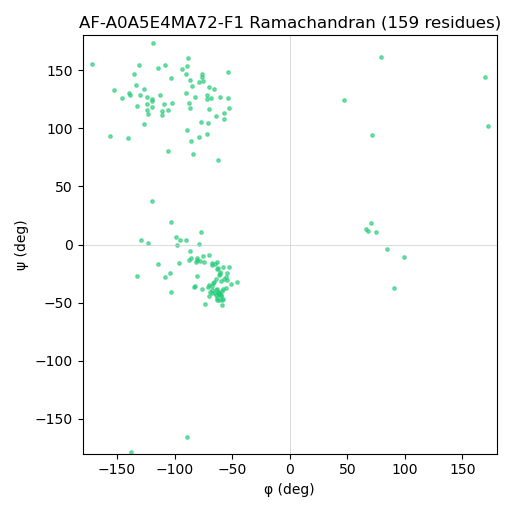138 ? -4.945 -7.863 4.345 1.00 96.19 138 LEU A N 1
ATOM 1099 C CA . LEU A 1 138 ? -4.851 -7.819 2.890 1.00 96.19 138 LEU A CA 1
ATOM 1100 C C . LEU A 1 138 ? -5.386 -9.117 2.287 1.00 96.19 138 LEU A C 1
ATOM 1102 O O . LEU A 1 138 ? -4.821 -10.184 2.484 1.00 96.19 138 LEU A O 1
ATOM 1106 N N . THR A 1 139 ? -6.456 -9.005 1.511 1.00 95.62 139 THR A N 1
ATOM 1107 C CA . THR A 1 139 ? -7.130 -10.146 0.869 1.00 95.62 139 THR A CA 1
ATOM 1108 C C . THR A 1 139 ? -6.891 -10.181 -0.634 1.00 95.62 139 THR A C 1
ATOM 1110 O O . THR A 1 139 ? -6.896 -11.247 -1.242 1.00 95.62 139 THR A O 1
ATOM 1113 N N . THR A 1 140 ? -6.655 -9.013 -1.238 1.00 96.44 140 THR A N 1
ATOM 1114 C CA . THR A 1 140 ? -6.469 -8.867 -2.678 1.00 96.44 140 THR A CA 1
ATOM 1115 C C . THR A 1 140 ? -5.244 -8.010 -2.960 1.00 96.44 140 THR A C 1
ATOM 1117 O O . THR A 1 140 ? -5.191 -6.833 -2.607 1.00 96.44 140 THR A O 1
ATOM 1120 N N . LEU A 1 141 ? -4.267 -8.590 -3.655 1.00 96.88 141 LEU A N 1
ATOM 1121 C CA . LEU A 1 141 ? -3.098 -7.884 -4.167 1.00 96.88 141 LEU A CA 1
ATOM 1122 C C . LEU A 1 141 ? -3.067 -7.997 -5.691 1.00 96.88 141 LEU A C 1
ATOM 1124 O O . LEU A 1 141 ? -2.979 -9.093 -6.241 1.00 96.88 141 LEU A O 1
ATOM 1128 N N . LYS A 1 142 ? -3.135 -6.857 -6.379 1.00 97.12 142 LYS A N 1
ATOM 1129 C CA . LYS A 1 142 ? -3.051 -6.773 -7.843 1.00 97.12 142 LYS A CA 1
ATOM 1130 C C . LYS A 1 142 ? -1.718 -6.135 -8.213 1.00 97.12 142 LYS A C 1
ATOM 1132 O O . LYS A 1 142 ? -1.452 -5.005 -7.821 1.00 97.12 142 LYS A O 1
ATOM 1137 N N . ILE A 1 143 ? -0.891 -6.839 -8.981 1.00 96.12 143 ILE A N 1
ATOM 1138 C CA . ILE A 1 143 ? 0.378 -6.320 -9.506 1.00 96.12 143 ILE A CA 1
ATOM 1139 C C . ILE A 1 143 ? 0.336 -6.479 -11.021 1.00 96.12 143 ILE A C 1
ATOM 1141 O O . ILE A 1 143 ? 0.266 -7.595 -11.529 1.00 96.12 143 ILE A O 1
ATOM 1145 N N . ASN A 1 144 ? 0.348 -5.369 -11.750 1.00 96.38 144 ASN A N 1
ATOM 1146 C CA . ASN A 1 144 ? 0.291 -5.373 -13.208 1.00 96.38 144 ASN A CA 1
ATOM 1147 C C . ASN A 1 144 ? 1.252 -4.321 -13.768 1.00 96.38 144 ASN A C 1
ATOM 1149 O O . ASN A 1 144 ? 1.215 -3.170 -13.352 1.00 96.38 144 ASN A O 1
ATOM 1153 N N . GLY A 1 145 ? 2.126 -4.690 -14.706 1.00 94.25 145 GLY A N 1
ATOM 1154 C CA . GLY A 1 145 ? 3.019 -3.739 -15.382 1.00 94.25 145 GLY A CA 1
ATOM 1155 C C . GLY A 1 145 ? 4.092 -3.088 -14.492 1.00 94.25 145 GLY A C 1
ATOM 1156 O O . GLY A 1 145 ? 4.715 -2.109 -14.905 1.00 94.25 145 GLY A O 1
ATOM 1157 N N . CYS A 1 146 ? 4.329 -3.600 -13.281 1.00 95.50 146 CYS A N 1
ATOM 1158 C CA . CYS A 1 146 ? 5.424 -3.170 -12.408 1.00 95.50 146 CYS A CA 1
ATOM 1159 C C . CYS A 1 146 ? 6.748 -3.800 -12.866 1.00 95.50 146 CYS A C 1
ATOM 1161 O O . CYS A 1 146 ? 7.091 -4.904 -12.464 1.00 95.50 146 CYS A O 1
ATOM 1163 N N . MET A 1 147 ? 7.501 -3.091 -13.712 1.00 94.19 147 MET A N 1
ATOM 1164 C CA . MET A 1 147 ? 8.697 -3.631 -14.388 1.00 94.19 147 MET A CA 1
ATOM 1165 C C . MET A 1 147 ? 9.856 -4.040 -13.462 1.00 94.19 147 MET A C 1
ATOM 1167 O O . MET A 1 147 ? 10.717 -4.804 -13.878 1.00 94.19 147 MET A O 1
ATOM 1171 N N . ASN A 1 148 ? 9.899 -3.519 -12.233 1.00 94.94 148 ASN A N 1
ATOM 1172 C CA . ASN A 1 148 ? 10.968 -3.798 -11.267 1.00 94.94 148 ASN A CA 1
ATOM 1173 C C . ASN A 1 148 ? 10.619 -4.939 -10.296 1.00 94.94 148 ASN A C 1
ATOM 1175 O O . ASN A 1 148 ? 11.381 -5.207 -9.366 1.00 94.94 148 ASN A O 1
ATOM 1179 N N . VAL A 1 149 ? 9.464 -5.580 -10.489 1.00 96.00 149 VAL A N 1
ATOM 1180 C CA . VAL A 1 149 ? 9.065 -6.791 -9.771 1.00 96.00 149 VAL A CA 1
ATOM 1181 C C . VAL A 1 149 ? 9.541 -8.004 -10.557 1.00 96.00 149 VAL A C 1
ATOM 1183 O O . VAL A 1 149 ? 9.291 -8.114 -11.757 1.00 96.00 149 VAL A O 1
ATOM 118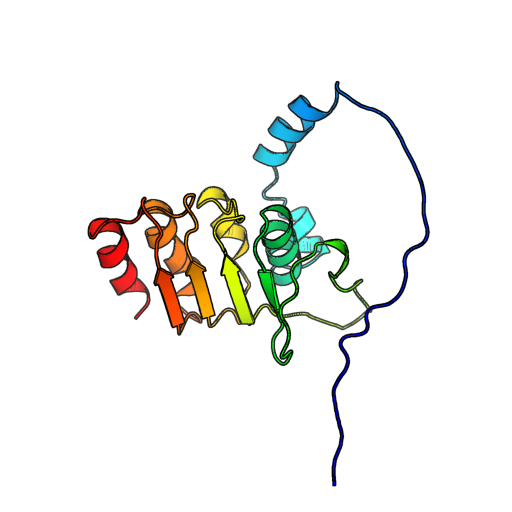6 N N . THR A 1 150 ? 10.204 -8.921 -9.865 1.00 96.81 150 THR A N 1
ATOM 1187 C CA . THR A 1 150 ? 10.667 -10.201 -10.397 1.00 96.81 150 THR A CA 1
ATOM 1188 C C . THR A 1 150 ? 10.022 -11.358 -9.640 1.00 96.81 150 THR A C 1
ATOM 1190 O O . THR A 1 150 ? 9.380 -11.168 -8.603 1.00 96.81 150 THR A O 1
ATOM 1193 N N . ASP A 1 151 ? 10.246 -12.583 -10.114 1.00 95.25 151 ASP A N 1
ATOM 1194 C CA . ASP A 1 151 ? 9.771 -13.800 -9.449 1.00 95.25 151 ASP A CA 1
ATOM 1195 C C . ASP A 1 151 ? 10.224 -13.881 -7.982 1.00 95.25 151 ASP A C 1
ATOM 1197 O O . ASP A 1 151 ? 9.490 -14.385 -7.134 1.00 95.25 151 ASP A O 1
ATOM 1201 N N . LYS A 1 152 ? 11.395 -13.318 -7.641 1.00 95.06 152 LYS A N 1
ATOM 1202 C CA . LYS A 1 152 ? 11.880 -13.273 -6.252 1.00 95.06 152 LYS A CA 1
ATOM 1203 C C . LYS A 1 152 ? 10.941 -12.482 -5.350 1.00 95.06 152 LYS A C 1
ATOM 1205 O O . LYS A 1 152 ? 10.671 -12.918 -4.236 1.00 95.06 152 LYS A O 1
ATOM 1210 N N . GLY A 1 153 ? 10.446 -11.337 -5.819 1.00 94.25 153 GLY A N 1
ATOM 1211 C CA . GLY A 1 153 ? 9.480 -10.527 -5.084 1.00 94.25 153 GLY A CA 1
ATOM 1212 C C . GLY A 1 153 ? 8.150 -11.249 -4.913 1.00 94.25 153 GLY A C 1
ATOM 1213 O O . GLY A 1 153 ? 7.596 -11.244 -3.815 1.00 94.25 153 GLY A O 1
ATOM 1214 N N . ILE A 1 154 ? 7.674 -11.926 -5.962 1.00 94.56 154 ILE A N 1
ATOM 1215 C CA . ILE A 1 154 ? 6.428 -12.704 -5.917 1.00 94.56 154 ILE A CA 1
ATOM 1216 C C . ILE A 1 154 ? 6.507 -13.836 -4.886 1.00 94.56 154 ILE A C 1
ATOM 1218 O O . ILE A 1 154 ? 5.562 -14.017 -4.124 1.00 94.56 154 ILE A O 1
ATOM 1222 N N . LEU A 1 155 ? 7.640 -14.540 -4.787 1.00 93.88 155 LEU A N 1
ATOM 1223 C CA . LEU A 1 155 ? 7.831 -15.596 -3.783 1.00 93.88 155 LEU A CA 1
ATOM 1224 C C . LEU A 1 155 ? 7.689 -15.082 -2.342 1.00 93.88 155 LEU A C 1
ATOM 1226 O O . LEU A 1 155 ? 7.182 -15.799 -1.491 1.00 93.88 155 LEU A O 1
ATOM 1230 N N . THR A 1 156 ? 8.050 -13.823 -2.061 1.00 92.88 156 THR A N 1
ATOM 1231 C CA . THR A 1 156 ? 7.888 -13.252 -0.707 1.00 92.88 156 THR A CA 1
ATOM 1232 C C . THR A 1 156 ? 6.429 -13.062 -0.283 1.00 92.88 156 THR A C 1
ATOM 1234 O O . THR A 1 156 ? 6.154 -12.875 0.905 1.00 92.88 156 THR A O 1
ATOM 1237 N N . LEU A 1 157 ? 5.492 -13.112 -1.237 1.00 90.75 157 LEU A N 1
ATOM 1238 C CA . LEU A 1 157 ? 4.060 -12.957 -0.987 1.00 90.75 157 LEU A CA 1
ATOM 1239 C C . LEU A 1 157 ? 3.432 -14.209 -0.361 1.00 90.75 157 LEU A C 1
ATOM 1241 O O . LEU A 1 157 ? 2.304 -14.125 0.113 1.00 90.75 157 LEU A O 1
ATOM 1245 N N . GLU A 1 158 ? 4.146 -15.339 -0.293 1.00 86.56 158 GLU A N 1
ATOM 1246 C CA . GLU A 1 158 ? 3.684 -16.547 0.414 1.00 86.56 158 GLU A CA 1
ATOM 1247 C C . GLU A 1 158 ? 3.323 -16.265 1.882 1.00 86.56 158 GLU A C 1
ATOM 1249 O O . GLU A 1 158 ? 2.441 -16.897 2.452 1.00 86.56 158 GLU A O 1
ATOM 1254 N N . HIS A 1 159 ? 3.959 -15.260 2.491 1.00 77.25 159 HIS A N 1
ATOM 1255 C CA . HIS A 1 159 ? 3.701 -14.845 3.870 1.00 77.25 159 HIS A CA 1
ATOM 1256 C C . HIS A 1 159 ? 2.434 -13.987 4.047 1.00 77.25 159 HIS A C 1
ATOM 1258 O O . HIS A 1 159 ? 2.178 -13.522 5.161 1.00 77.25 159 HIS A O 1
ATOM 1264 N N . LEU A 1 160 ? 1.694 -13.709 2.968 1.00 76.38 160 LEU A N 1
ATOM 1265 C CA . LEU A 1 160 ? 0.421 -12.974 2.986 1.00 76.38 160 LEU A CA 1
ATOM 1266 C C . LEU A 1 160 ? -0.808 -13.899 2.973 1.00 76.38 160 LEU A C 1
ATOM 1268 O O . LEU A 1 160 ? -1.924 -13.388 2.951 1.00 76.38 160 LEU A O 1
ATOM 1272 N N . GLN A 1 161 ? -0.604 -15.221 2.937 1.00 58.03 161 GLN A N 1
ATOM 1273 C CA . GLN A 1 161 ? -1.663 -16.238 2.943 1.00 58.03 161 GLN A CA 1
ATOM 1274 C C . GLN A 1 161 ? -2.059 -16.670 4.356 1.00 58.03 161 GLN A C 1
ATOM 1276 O O . GLN A 1 161 ? -1.170 -16.722 5.239 1.00 58.03 161 GLN A O 1
#